Protein AF-A0A0S8G0A4-F1 (afdb_monomer_lite)

Foldseek 3Di:
DKAFADPVNQVVVPVLVDDAPFDLQKFKEKEFEVVAAAFKFKAKPVNPFDQKWWAAPVRRIGGDHRGRNHPPTGMIMTGPHHADAKMAMDIAHPPPKGKDFDPDDVRIWHTGRRIYIYTYIYMD

Sequence (124 aa):
MLYVVTDEDIQSVDAELDDRTISTNDAIVEVYFDPAVTGASATINPATHDPPFTLDADGFLQVQGTVIEVEGAGDLFFTSVPAGGTITANVAGPSGTTCQVIESDPGTYPVLAKSITVVYAACQ

Secondary structure (DSSP, 8-state):
-PEEPPHHHHHHHHHHSSS----TTEEEEEEEEES--TT-EEEEES--SPPPEEE-TTS-EEE--SB--STT--EEEEEEEESSEEEEEEEEPSTT--EEE-SSGGGEEEE-TTEEEEEEEEE-

pLDDT: mean 84.44, std 10.03, range [51.59, 95.12]

Radius of gyration: 13.59 Å; chains: 1; bounding box: 33×23×37 Å

Structure (mmCIF, N/CA/C/O backbone):
data_AF-A0A0S8G0A4-F1
#
_entry.id   AF-A0A0S8G0A4-F1
#
loop_
_atom_site.group_PDB
_atom_site.id
_atom_site.type_symbol
_atom_site.label_atom_id
_atom_site.label_alt_id
_atom_site.label_comp_id
_atom_site.label_asym_id
_atom_site.label_entity_id
_atom_site.label_seq_id
_atom_site.pdbx_PDB_ins_code
_atom_site.Cartn_x
_atom_site.Cartn_y
_atom_site.Cartn_z
_atom_site.occupancy
_atom_site.B_iso_or_equiv
_atom_site.auth_seq_id
_atom_site.auth_comp_id
_atom_site.auth_asym_id
_atom_site.auth_atom_id
_atom_site.pdbx_PDB_model_num
ATOM 1 N N . MET A 1 1 ? -6.478 -12.627 -3.043 1.00 51.59 1 MET A N 1
ATOM 2 C CA . MET A 1 1 ? -6.484 -13.460 -1.815 1.00 51.59 1 MET A CA 1
ATOM 3 C C . MET A 1 1 ? -6.318 -12.497 -0.645 1.00 51.59 1 MET A C 1
ATOM 5 O O . MET A 1 1 ? -5.494 -11.610 -0.775 1.00 51.59 1 MET A O 1
ATOM 9 N N . LEU A 1 2 ? -7.133 -12.570 0.411 1.00 59.16 2 LEU A N 1
ATOM 10 C CA . LEU A 1 2 ? -6.965 -11.703 1.591 1.00 59.16 2 LEU A CA 1
ATOM 11 C C . LEU A 1 2 ? -5.920 -12.337 2.515 1.00 59.16 2 LEU A C 1
ATOM 13 O O . LEU A 1 2 ? -6.101 -13.488 2.915 1.00 59.16 2 LEU A O 1
ATOM 17 N N . TYR A 1 3 ? -4.853 -11.606 2.833 1.00 73.88 3 TYR A N 1
ATOM 18 C CA . TYR A 1 3 ? -3.875 -12.019 3.842 1.00 73.88 3 TYR A CA 1
ATOM 19 C C . TYR A 1 3 ? -4.307 -11.498 5.213 1.00 73.88 3 TYR A C 1
ATOM 21 O O . TYR A 1 3 ? -4.798 -10.375 5.323 1.00 73.88 3 TYR A O 1
ATOM 29 N N . VAL A 1 4 ? -4.158 -12.325 6.248 1.00 78.06 4 VAL A N 1
ATOM 30 C CA . VAL A 1 4 ? -4.505 -11.971 7.631 1.00 78.06 4 VAL A CA 1
ATOM 31 C C . VAL A 1 4 ? -3.273 -11.381 8.304 1.00 78.06 4 VAL A C 1
ATOM 33 O O . VAL A 1 4 ? -2.216 -12.001 8.269 1.00 78.06 4 VAL A O 1
ATOM 36 N N . VAL A 1 5 ? -3.433 -10.217 8.927 1.00 76.62 5 VAL A N 1
ATOM 37 C CA . VAL A 1 5 ? -2.396 -9.554 9.725 1.00 76.62 5 VAL A CA 1
ATOM 38 C C . VAL A 1 5 ? -2.654 -9.881 11.193 1.00 76.62 5 VAL A C 1
ATOM 40 O O . VAL A 1 5 ? -3.766 -9.684 11.686 1.00 76.62 5 VAL A O 1
ATOM 43 N N . THR A 1 6 ? -1.666 -10.413 11.905 1.00 80.12 6 THR A N 1
ATOM 44 C CA . THR A 1 6 ? -1.804 -10.676 13.342 1.00 80.12 6 THR A CA 1
ATOM 45 C C . THR A 1 6 ? -1.527 -9.419 14.170 1.00 80.12 6 THR A C 1
ATOM 47 O O . THR A 1 6 ? -0.957 -8.443 13.688 1.00 80.12 6 THR A O 1
ATOM 50 N N . ASP A 1 7 ? -1.924 -9.435 15.445 1.00 76.62 7 ASP A N 1
ATOM 51 C CA . ASP A 1 7 ? -1.571 -8.349 16.372 1.00 76.62 7 ASP A CA 1
ATOM 52 C C . ASP A 1 7 ? -0.051 -8.236 16.578 1.00 76.62 7 ASP A C 1
ATOM 54 O O . ASP A 1 7 ? 0.449 -7.144 16.824 1.00 76.62 7 ASP A O 1
ATOM 58 N N . GLU A 1 8 ? 0.679 -9.348 16.459 1.00 76.62 8 GLU A N 1
ATOM 59 C CA . GLU A 1 8 ? 2.141 -9.385 16.561 1.00 76.62 8 GLU A CA 1
ATOM 60 C C . GLU A 1 8 ? 2.802 -8.758 15.327 1.00 76.62 8 GLU A C 1
ATOM 62 O O . GLU A 1 8 ? 3.722 -7.957 15.478 1.00 76.62 8 GLU A O 1
ATOM 67 N N . ASP A 1 9 ? 2.275 -9.023 14.126 1.00 73.31 9 ASP A N 1
ATOM 68 C CA . ASP A 1 9 ? 2.750 -8.383 12.891 1.00 73.31 9 ASP A CA 1
ATOM 69 C C . ASP A 1 9 ? 2.557 -6.861 12.957 1.00 73.31 9 ASP A C 1
ATOM 71 O O . ASP A 1 9 ? 3.473 -6.103 12.643 1.00 73.31 9 ASP A O 1
ATOM 75 N N . ILE A 1 10 ? 1.389 -6.404 13.433 1.00 69.38 10 ILE A N 1
ATOM 76 C CA . ILE A 1 10 ? 1.114 -4.974 13.639 1.00 69.38 10 ILE A CA 1
ATOM 77 C C . ILE A 1 10 ? 2.108 -4.367 14.635 1.00 69.38 10 ILE A C 1
ATOM 79 O O . ILE A 1 10 ? 2.640 -3.297 14.368 1.00 69.38 10 ILE A O 1
ATOM 83 N N . GLN A 1 11 ? 2.387 -5.040 15.755 1.00 71.50 11 GLN A N 1
ATOM 84 C CA . GLN A 1 11 ? 3.329 -4.549 16.769 1.00 71.50 11 GLN A CA 1
ATOM 85 C C . GLN A 1 11 ? 4.776 -4.505 16.270 1.00 71.50 11 GLN A C 1
ATOM 87 O O . GLN A 1 11 ? 5.509 -3.581 16.613 1.00 71.50 11 GLN A O 1
ATOM 92 N N . SER A 1 12 ? 5.192 -5.487 15.466 1.00 70.44 12 SER A N 1
ATOM 93 C CA . SER A 1 12 ? 6.529 -5.501 14.866 1.00 70.44 12 SER A CA 1
ATOM 94 C C . SER A 1 12 ? 6.706 -4.331 13.901 1.00 70.44 12 SER A C 1
ATOM 96 O O . SER A 1 12 ? 7.727 -3.654 13.937 1.00 70.44 12 SER A O 1
ATOM 98 N N . VAL A 1 13 ? 5.688 -4.066 13.079 1.00 67.62 13 VAL A N 1
ATOM 99 C CA . VAL A 1 13 ? 5.675 -2.948 12.131 1.00 67.62 13 VAL A CA 1
ATOM 100 C C . VAL A 1 13 ? 5.610 -1.601 12.861 1.00 67.62 13 VAL A C 1
ATOM 102 O O . VAL A 1 13 ? 6.337 -0.683 12.501 1.00 67.62 13 VAL A O 1
ATOM 105 N N . ASP A 1 14 ? 4.800 -1.486 13.915 1.00 70.31 14 ASP A N 1
ATOM 106 C CA . ASP A 1 14 ? 4.699 -0.289 14.762 1.00 70.31 14 ASP A CA 1
ATOM 107 C C . ASP A 1 14 ? 6.044 0.071 15.419 1.00 70.31 14 ASP A C 1
ATOM 109 O O . ASP A 1 14 ? 6.462 1.227 15.400 1.00 70.31 14 ASP A O 1
ATOM 113 N N . ALA A 1 15 ? 6.771 -0.934 15.920 1.00 68.25 15 A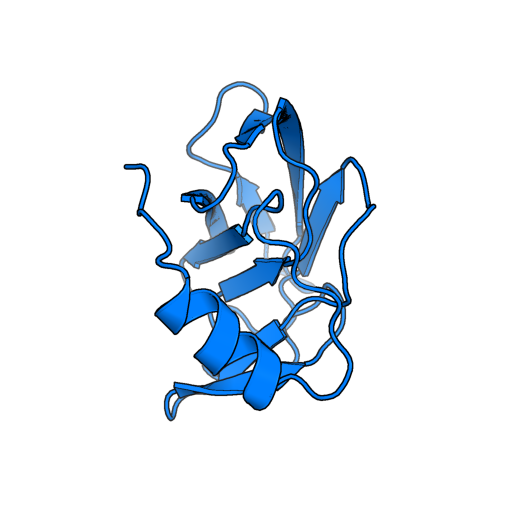LA A N 1
ATOM 114 C CA . ALA A 1 15 ? 8.082 -0.751 16.541 1.00 68.25 15 ALA A CA 1
ATOM 115 C C . ALA A 1 15 ? 9.175 -0.299 15.556 1.00 68.25 15 ALA A C 1
ATOM 117 O O . ALA A 1 15 ? 10.112 0.388 15.960 1.00 68.25 15 ALA A O 1
ATOM 118 N N . GLU A 1 16 ? 9.074 -0.680 14.281 1.00 68.62 16 GLU A N 1
ATOM 119 C CA . GLU A 1 16 ? 10.001 -0.244 13.229 1.00 68.62 16 GLU A CA 1
ATOM 120 C C . GLU A 1 16 ? 9.636 1.128 12.641 1.00 68.62 16 GLU A C 1
ATOM 122 O O . GLU A 1 16 ? 10.484 1.781 12.031 1.00 68.62 16 GLU A O 1
ATOM 127 N N . LEU A 1 17 ? 8.392 1.581 12.826 1.00 68.94 17 LEU A N 1
ATOM 128 C CA . LEU A 1 17 ? 7.833 2.756 12.157 1.00 68.94 17 LEU A CA 1
ATOM 129 C C . LEU A 1 17 ? 7.749 4.036 13.000 1.00 68.94 17 LEU A C 1
ATOM 131 O O . LEU A 1 17 ? 7.182 4.999 12.487 1.00 68.94 17 LEU A O 1
ATOM 135 N N . ASP A 1 18 ? 8.324 4.051 14.210 1.00 59.12 18 ASP A N 1
ATOM 136 C CA . ASP A 1 18 ? 8.516 5.200 15.126 1.00 59.12 18 ASP A CA 1
ATOM 137 C C . ASP A 1 18 ? 7.378 6.258 15.057 1.00 59.12 18 ASP A C 1
ATOM 139 O O . ASP A 1 18 ? 7.378 7.149 14.206 1.00 59.12 18 ASP A O 1
ATOM 143 N N . ASP A 1 19 ? 6.414 6.179 15.989 1.00 58.38 19 ASP A N 1
ATOM 144 C CA . ASP A 1 19 ? 5.228 7.060 16.145 1.00 58.38 19 ASP A CA 1
ATOM 145 C C . ASP A 1 19 ? 4.036 6.842 15.179 1.00 58.38 19 ASP A C 1
ATOM 147 O O . ASP A 1 19 ? 3.173 7.721 15.039 1.00 58.38 19 ASP A O 1
ATOM 151 N N . ARG A 1 20 ? 3.887 5.669 14.552 1.00 65.06 20 ARG A N 1
ATOM 152 C CA . ARG A 1 20 ? 2.618 5.349 13.867 1.00 65.06 20 ARG A CA 1
ATOM 153 C C . ARG A 1 20 ? 1.520 4.987 14.858 1.00 65.06 20 ARG A C 1
ATOM 155 O O . ARG A 1 20 ? 1.757 4.473 15.939 1.00 65.06 20 ARG A O 1
ATOM 162 N N . THR A 1 21 ? 0.278 5.311 14.506 1.00 60.38 21 THR A N 1
ATOM 163 C CA . THR A 1 21 ? -0.887 4.970 15.336 1.00 60.38 21 THR A CA 1
ATOM 164 C C . THR A 1 21 ? -1.624 3.808 14.685 1.00 60.38 21 THR A C 1
ATOM 166 O O . THR A 1 21 ? -2.759 3.973 14.244 1.00 60.38 21 THR A O 1
ATOM 169 N N . ILE A 1 22 ? -0.982 2.639 14.579 1.00 67.19 22 ILE A N 1
ATOM 170 C CA . ILE A 1 22 ? -1.632 1.480 13.955 1.00 67.19 22 ILE A CA 1
ATOM 171 C C . ILE A 1 22 ? -2.613 0.867 14.960 1.00 67.19 22 ILE A C 1
ATOM 173 O O . ILE A 1 22 ? -2.242 0.169 15.904 1.00 67.19 22 ILE A O 1
ATOM 177 N N . SER A 1 23 ? -3.903 1.150 14.780 1.00 73.44 23 SER A N 1
ATOM 178 C CA . SER A 1 23 ? -4.962 0.590 15.614 1.00 73.44 23 SER A CA 1
ATOM 179 C C . SER A 1 23 ? -5.248 -0.860 15.231 1.00 73.44 23 SER A C 1
ATOM 181 O O . SER A 1 23 ? -5.221 -1.245 14.066 1.00 73.44 23 SER A O 1
ATOM 183 N N . THR A 1 24 ? -5.676 -1.665 16.204 1.00 73.19 24 THR A N 1
ATOM 184 C CA . THR A 1 24 ? -6.196 -3.026 15.949 1.00 73.19 24 THR A CA 1
ATOM 185 C C . THR A 1 24 ? -7.477 -3.048 15.103 1.00 73.19 24 THR A C 1
ATOM 187 O O . THR A 1 24 ? -7.914 -4.119 14.680 1.00 73.19 24 THR A O 1
ATOM 190 N N . ASN A 1 25 ? -8.088 -1.884 14.867 1.00 80.88 25 ASN A N 1
ATOM 191 C CA . ASN A 1 25 ? -9.243 -1.715 13.987 1.00 80.88 25 ASN A CA 1
ATOM 192 C C . ASN A 1 25 ? -8.865 -1.271 12.569 1.00 80.88 25 ASN A C 1
ATOM 194 O O . ASN A 1 25 ? -9.755 -1.155 11.726 1.00 80.88 25 ASN A O 1
ATOM 198 N N . ASP A 1 26 ? -7.584 -1.026 12.305 1.00 84.31 26 ASP A N 1
ATOM 199 C CA . ASP A 1 26 ? -7.125 -0.562 11.006 1.00 84.31 26 ASP A CA 1
ATOM 200 C C . ASP A 1 26 ? -6.765 -1.738 10.097 1.00 84.31 26 ASP A C 1
ATOM 202 O O . ASP A 1 26 ? -6.670 -2.905 10.502 1.00 84.31 26 ASP A O 1
ATOM 206 N N . ALA A 1 27 ? -6.600 -1.419 8.824 1.00 87.69 27 ALA A N 1
ATOM 207 C CA . ALA A 1 27 ? -6.156 -2.334 7.795 1.00 87.69 27 ALA A CA 1
ATOM 208 C C . ALA A 1 27 ? -4.851 -1.855 7.160 1.00 87.69 27 ALA A C 1
ATOM 210 O O . ALA A 1 27 ? -4.416 -0.713 7.349 1.00 87.69 27 ALA A O 1
ATOM 211 N N . ILE A 1 28 ? -4.266 -2.744 6.361 1.00 89.25 28 ILE A N 1
ATOM 212 C CA . ILE A 1 28 ? -3.124 -2.444 5.506 1.00 89.25 28 ILE A CA 1
ATOM 213 C C . ILE A 1 28 ? -3.596 -2.542 4.057 1.00 89.25 28 ILE A C 1
ATOM 215 O O . ILE A 1 28 ? -4.297 -3.486 3.681 1.00 89.25 28 ILE A O 1
ATOM 219 N N . VAL A 1 29 ? -3.226 -1.564 3.238 1.00 91.81 29 VAL A N 1
ATOM 220 C CA . VAL A 1 29 ? -3.367 -1.651 1.784 1.00 91.81 29 VAL A CA 1
ATOM 221 C C . VAL A 1 29 ? -1.976 -1.747 1.184 1.00 91.81 29 VAL A C 1
ATOM 223 O O . VAL A 1 29 ? -1.135 -0.889 1.426 1.00 91.81 29 VAL A O 1
ATOM 226 N N . GLU A 1 30 ? -1.748 -2.781 0.394 1.00 93.25 30 GLU A N 1
ATOM 227 C CA . GLU A 1 30 ? -0.538 -2.974 -0.395 1.00 93.25 30 GLU A CA 1
ATOM 228 C C . GLU A 1 30 ? -0.862 -2.644 -1.850 1.00 93.25 30 GLU A C 1
ATOM 230 O O . GLU A 1 30 ? -1.809 -3.191 -2.416 1.00 93.25 30 GLU A O 1
ATOM 235 N N . VAL A 1 31 ? -0.095 -1.747 -2.460 1.00 93.81 31 VAL A N 1
ATOM 236 C CA . VAL A 1 31 ? -0.118 -1.529 -3.907 1.00 93.81 31 VAL A CA 1
ATOM 237 C C . VAL A 1 31 ? 1.131 -2.159 -4.493 1.00 93.81 31 VAL A C 1
ATOM 239 O O . VAL A 1 31 ? 2.224 -1.623 -4.325 1.00 93.81 31 VAL A O 1
ATOM 242 N N . TYR A 1 32 ? 0.935 -3.289 -5.162 1.00 92.69 32 TYR A N 1
ATOM 243 C CA . TYR A 1 32 ? 1.973 -4.109 -5.769 1.00 92.69 32 TYR A CA 1
ATOM 244 C C . TYR A 1 32 ? 2.198 -3.683 -7.221 1.00 92.69 32 TYR A C 1
ATOM 246 O O . TYR A 1 32 ? 1.251 -3.724 -8.015 1.00 92.69 32 TYR A O 1
ATOM 254 N N . PHE A 1 33 ? 3.418 -3.279 -7.583 1.00 92.06 33 PHE A N 1
ATOM 255 C CA . PHE A 1 33 ? 3.764 -2.893 -8.955 1.00 92.06 33 PHE A CA 1
ATOM 256 C C . PHE A 1 33 ? 4.550 -4.001 -9.668 1.00 92.06 33 PHE A C 1
ATOM 258 O O . PHE A 1 33 ? 5.606 -4.423 -9.202 1.00 92.06 33 PHE A O 1
ATOM 265 N N . ASP A 1 34 ? 4.069 -4.429 -10.840 1.00 90.38 34 ASP A N 1
ATOM 266 C CA . ASP A 1 34 ? 4.737 -5.422 -11.690 1.00 90.38 34 ASP A CA 1
ATOM 267 C C . ASP A 1 34 ? 4.993 -4.884 -13.115 1.00 90.38 34 ASP A C 1
ATOM 269 O O . ASP A 1 34 ? 4.034 -4.601 -13.846 1.00 90.38 34 ASP A O 1
ATOM 273 N N . PRO A 1 35 ? 6.261 -4.735 -13.542 1.00 90.12 35 PRO A N 1
ATOM 274 C CA . PRO A 1 35 ? 7.461 -4.883 -12.720 1.00 90.12 35 PRO A CA 1
ATOM 275 C C . PRO A 1 35 ? 7.564 -3.766 -11.672 1.00 90.12 35 PRO A C 1
ATOM 277 O O . PRO A 1 35 ? 6.936 -2.714 -11.796 1.00 90.12 35 PRO A O 1
ATOM 280 N N . ALA A 1 36 ? 8.427 -3.973 -10.680 1.00 87.38 36 ALA A N 1
ATOM 281 C CA . ALA A 1 36 ? 8.864 -2.919 -9.776 1.00 87.38 36 ALA A CA 1
ATOM 282 C C . ALA A 1 36 ? 9.526 -1.781 -10.577 1.00 87.38 36 ALA A C 1
ATOM 284 O O . ALA A 1 36 ? 10.486 -2.014 -11.319 1.00 87.38 36 ALA A O 1
ATOM 285 N N . VAL A 1 37 ? 9.024 -0.550 -10.438 1.00 87.62 37 VAL A N 1
ATOM 286 C CA . VAL A 1 37 ? 9.565 0.628 -11.134 1.00 87.62 37 VAL A CA 1
ATOM 287 C C . VAL A 1 37 ? 9.758 1.782 -10.151 1.00 87.62 37 VAL A C 1
ATOM 289 O O . VAL A 1 37 ? 8.791 2.374 -9.671 1.00 87.62 37 VAL A O 1
ATOM 292 N N . THR A 1 38 ? 11.012 2.168 -9.904 1.00 91.00 38 THR A N 1
ATOM 293 C CA . THR A 1 38 ? 11.332 3.386 -9.145 1.00 91.00 38 THR A CA 1
ATOM 294 C C . THR A 1 38 ? 10.729 4.614 -9.835 1.00 91.00 38 THR A C 1
ATOM 296 O O . THR A 1 38 ? 10.844 4.799 -11.047 1.00 91.00 38 THR A O 1
ATOM 299 N N . GLY A 1 39 ? 10.069 5.464 -9.058 1.00 92.38 39 GLY A N 1
ATOM 300 C CA . GLY A 1 39 ? 9.304 6.617 -9.522 1.00 92.38 39 GLY A CA 1
ATOM 301 C C . GLY A 1 39 ? 7.839 6.312 -9.840 1.00 92.38 39 GLY A C 1
ATOM 302 O O . GLY A 1 39 ? 7.087 7.247 -10.118 1.00 92.38 39 GLY A O 1
ATOM 303 N N . ALA A 1 40 ? 7.405 5.046 -9.785 1.00 94.56 40 ALA A N 1
ATOM 304 C CA . ALA A 1 40 ? 5.982 4.726 -9.793 1.00 94.56 40 ALA A CA 1
ATOM 305 C C . ALA A 1 40 ? 5.320 5.247 -8.512 1.00 94.56 40 ALA A C 1
ATOM 307 O O . ALA A 1 40 ? 5.968 5.421 -7.480 1.00 94.56 40 ALA A O 1
ATOM 308 N N . SER A 1 41 ? 4.027 5.541 -8.582 1.00 95.12 41 SER A N 1
ATOM 309 C CA . SER A 1 41 ? 3.298 6.150 -7.475 1.00 95.12 41 SER A CA 1
ATOM 310 C C . SER A 1 41 ? 1.902 5.581 -7.318 1.00 95.12 41 SER A C 1
ATOM 312 O O . SER A 1 41 ? 1.280 5.169 -8.300 1.00 95.12 41 SER A O 1
ATOM 314 N N . ALA A 1 42 ? 1.406 5.583 -6.082 1.00 94.69 42 ALA A N 1
ATOM 315 C CA . ALA A 1 42 ? 0.046 5.193 -5.750 1.00 94.69 42 ALA A CA 1
ATOM 316 C C . ALA A 1 42 ? -0.592 6.159 -4.756 1.00 94.69 42 ALA A C 1
ATOM 318 O O . ALA A 1 42 ? 0.054 6.673 -3.850 1.00 94.69 42 ALA A O 1
ATOM 319 N N . THR A 1 43 ? -1.898 6.357 -4.879 1.00 94.81 43 THR A N 1
ATOM 320 C CA . THR A 1 43 ? -2.721 7.027 -3.867 1.00 94.81 43 THR A CA 1
ATOM 321 C C . THR A 1 43 ? -3.961 6.196 -3.600 1.00 94.81 43 THR A C 1
ATOM 323 O O . THR A 1 43 ? -4.488 5.565 -4.520 1.00 94.81 43 THR A O 1
ATOM 326 N N . ILE A 1 44 ? -4.453 6.228 -2.363 1.00 93.31 44 ILE A N 1
ATOM 327 C CA . ILE A 1 44 ? -5.722 5.605 -1.988 1.00 93.31 44 ILE A CA 1
ATOM 328 C C . ILE A 1 44 ? -6.715 6.662 -1.499 1.00 93.31 44 ILE A C 1
ATOM 330 O O . ILE A 1 44 ? -6.333 7.704 -0.968 1.00 93.31 44 ILE A O 1
ATOM 334 N N . ASN A 1 45 ? -8.005 6.403 -1.697 1.00 90.19 45 ASN A N 1
ATOM 335 C CA . ASN A 1 45 ? -9.092 7.220 -1.161 1.00 90.19 45 ASN A CA 1
ATOM 336 C C . ASN A 1 45 ? -10.056 6.325 -0.364 1.00 90.19 45 ASN A C 1
ATOM 338 O O . ASN A 1 45 ? -10.490 5.319 -0.930 1.00 90.19 45 ASN A O 1
ATOM 342 N N . PRO A 1 46 ? -10.424 6.673 0.887 1.00 85.19 46 PRO A N 1
ATOM 343 C CA . PRO A 1 46 ? -10.049 7.889 1.625 1.00 85.19 46 PRO A CA 1
ATOM 344 C C . PRO A 1 46 ? -8.548 7.996 1.929 1.00 85.19 46 PRO A C 1
ATOM 346 O O . PRO A 1 46 ? -7.904 7.007 2.254 1.00 85.19 46 PRO A O 1
ATOM 349 N N . ALA A 1 47 ? -8.006 9.216 1.855 1.00 85.06 47 ALA A N 1
ATOM 350 C CA . ALA A 1 47 ? -6.596 9.526 2.142 1.00 85.06 47 ALA A CA 1
ATOM 351 C C . ALA A 1 47 ? -6.303 9.625 3.656 1.00 85.06 47 ALA A C 1
ATOM 353 O O . ALA A 1 47 ? -5.444 10.387 4.095 1.00 85.06 47 ALA A O 1
ATOM 354 N N . THR A 1 48 ? -7.089 8.921 4.474 1.00 88.00 48 THR A N 1
ATOM 355 C CA . THR A 1 48 ? -6.889 8.832 5.922 1.00 88.00 48 THR A CA 1
ATOM 356 C C . THR A 1 48 ? -6.055 7.592 6.185 1.00 88.00 48 THR A C 1
ATOM 358 O O . THR A 1 48 ? -6.591 6.492 6.250 1.00 88.00 48 THR A O 1
ATOM 361 N N . HIS A 1 49 ? -4.747 7.784 6.238 1.00 88.31 49 HIS A N 1
ATOM 362 C CA . HIS A 1 49 ? -3.739 6.766 6.494 1.00 88.31 49 HIS A CA 1
ATOM 363 C C . HIS A 1 49 ? -2.444 7.475 6.907 1.00 88.31 49 HIS A C 1
ATOM 365 O O . HIS A 1 49 ? -2.277 8.672 6.648 1.00 88.31 49 HIS A O 1
ATOM 371 N N . ASP A 1 50 ? -1.517 6.741 7.510 1.00 87.00 50 ASP A N 1
ATOM 372 C CA . ASP A 1 50 ? -0.173 7.259 7.778 1.00 87.00 50 ASP A CA 1
ATOM 373 C C . ASP A 1 50 ? 0.628 7.399 6.468 1.00 87.00 50 ASP A C 1
ATOM 375 O O . ASP A 1 50 ? 0.213 6.862 5.430 1.00 87.00 50 ASP A O 1
ATOM 379 N N . PRO A 1 51 ? 1.772 8.116 6.455 1.00 87.88 51 PRO A N 1
ATOM 380 C CA . PRO A 1 51 ? 2.659 8.127 5.295 1.00 87.88 51 PRO A CA 1
ATOM 381 C C . PRO A 1 51 ? 2.949 6.700 4.804 1.00 87.88 51 PRO A C 1
ATOM 383 O O . PRO A 1 51 ? 3.156 5.811 5.630 1.00 87.88 51 PRO A O 1
ATOM 386 N N . PRO A 1 52 ? 2.959 6.419 3.496 1.00 91.19 52 PRO A N 1
ATOM 387 C CA . PRO A 1 52 ? 3.276 5.077 3.027 1.00 91.19 52 PRO A CA 1
ATOM 388 C C . PRO A 1 52 ? 4.702 4.647 3.394 1.00 91.19 52 PRO A C 1
ATOM 390 O O . PRO A 1 52 ? 5.547 5.448 3.803 1.00 91.19 52 PRO A O 1
ATOM 393 N N . PHE A 1 53 ? 4.987 3.363 3.253 1.00 90.25 53 PHE A N 1
ATOM 394 C CA . PHE A 1 53 ? 6.358 2.863 3.258 1.00 90.25 53 PHE A CA 1
ATOM 395 C C . PHE A 1 53 ? 6.563 1.865 2.121 1.00 90.25 53 PHE A C 1
ATOM 397 O O . PHE A 1 53 ? 5.606 1.413 1.490 1.00 90.25 53 PHE A O 1
ATOM 404 N N . THR A 1 54 ? 7.820 1.535 1.863 1.00 91.75 54 THR A N 1
ATOM 405 C CA . THR A 1 54 ? 8.229 0.450 0.973 1.00 91.75 54 THR A CA 1
ATOM 406 C C . THR A 1 54 ? 9.306 -0.407 1.636 1.00 91.75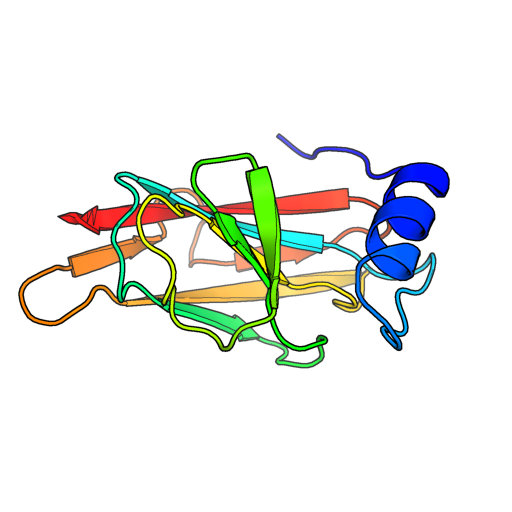 54 THR A C 1
ATOM 408 O O . THR A 1 54 ? 9.746 -0.096 2.744 1.00 91.75 54 THR A O 1
ATOM 411 N N . LEU A 1 55 ? 9.714 -1.481 0.967 1.00 87.75 55 LEU A N 1
ATOM 412 C CA . LEU A 1 55 ? 10.853 -2.306 1.351 1.00 87.75 55 LEU A CA 1
ATOM 413 C C . LEU A 1 55 ? 11.959 -2.117 0.313 1.00 87.75 55 LEU A C 1
ATOM 415 O O . LEU A 1 55 ? 11.690 -2.163 -0.889 1.00 87.75 55 LEU A O 1
ATOM 419 N N . ASP A 1 56 ? 13.189 -1.889 0.765 1.00 85.25 56 ASP A N 1
ATOM 420 C CA . ASP A 1 56 ? 14.348 -1.879 -0.125 1.00 85.25 56 ASP A CA 1
ATOM 421 C C . ASP A 1 56 ? 14.721 -3.295 -0.604 1.00 85.25 56 ASP A C 1
ATOM 423 O O . ASP A 1 56 ? 14.093 -4.293 -0.242 1.00 85.25 56 ASP A O 1
ATOM 427 N N . ALA A 1 57 ? 15.749 -3.393 -1.451 1.00 85.31 57 ALA A N 1
ATOM 428 C CA . ALA A 1 57 ? 16.187 -4.661 -2.035 1.00 85.31 57 ALA A CA 1
ATOM 429 C C . ALA A 1 57 ? 16.653 -5.709 -1.000 1.00 85.31 57 ALA A C 1
ATOM 431 O O . ALA A 1 57 ? 16.667 -6.901 -1.312 1.00 85.31 57 ALA A O 1
ATOM 432 N N . ASP A 1 58 ? 17.022 -5.277 0.208 1.00 86.31 58 ASP A N 1
ATOM 433 C CA . ASP A 1 58 ? 17.433 -6.147 1.312 1.00 86.31 58 ASP A CA 1
ATOM 434 C C . ASP A 1 58 ? 16.260 -6.474 2.261 1.00 86.31 58 ASP A C 1
ATOM 436 O O . ASP A 1 58 ? 16.414 -7.261 3.198 1.00 86.31 58 ASP A O 1
ATOM 440 N N . GLY A 1 59 ? 15.073 -5.918 1.995 1.00 83.38 59 GLY A N 1
ATOM 441 C CA . GLY A 1 59 ? 13.858 -6.118 2.779 1.00 83.38 59 GLY A CA 1
ATOM 442 C C . GLY A 1 59 ? 13.735 -5.186 3.982 1.00 83.38 59 GLY A C 1
ATOM 443 O O . GLY A 1 59 ? 12.885 -5.436 4.836 1.00 83.38 59 GLY A O 1
ATOM 444 N N . PHE A 1 60 ? 14.551 -4.131 4.079 1.00 84.06 60 PHE A N 1
ATOM 445 C CA . PHE A 1 60 ? 14.406 -3.144 5.146 1.00 84.06 60 PHE A CA 1
ATOM 446 C C . PHE A 1 60 ? 13.341 -2.113 4.805 1.00 84.06 60 PHE A C 1
ATOM 448 O O . PHE A 1 60 ? 13.200 -1.667 3.664 1.00 84.06 60 PHE A O 1
ATOM 455 N N . LEU A 1 61 ? 12.611 -1.705 5.836 1.00 86.81 61 LEU A N 1
ATOM 456 C CA . LEU A 1 61 ? 11.554 -0.725 5.717 1.00 86.81 61 LEU A CA 1
ATOM 457 C C . LEU A 1 61 ? 12.104 0.673 5.417 1.00 86.81 61 LEU A C 1
ATOM 459 O O . LEU A 1 61 ? 13.038 1.147 6.062 1.00 86.81 61 LEU A O 1
ATOM 463 N N . GLN A 1 62 ? 11.443 1.369 4.490 1.00 87.38 62 GLN A N 1
ATOM 464 C CA . GLN A 1 62 ? 11.712 2.762 4.142 1.00 87.38 62 GLN A CA 1
ATOM 465 C C . GLN A 1 62 ? 10.403 3.565 4.118 1.00 87.38 62 GLN A C 1
ATOM 467 O O . GLN A 1 62 ? 9.559 3.382 3.236 1.00 87.38 62 GLN A O 1
ATOM 472 N N . VAL A 1 63 ? 10.213 4.466 5.089 1.00 88.31 63 VAL A N 1
ATOM 473 C CA . VAL A 1 63 ? 9.067 5.394 5.112 1.00 88.31 63 VAL A CA 1
ATOM 474 C C . VAL A 1 63 ? 9.243 6.457 4.039 1.00 88.31 63 VAL A C 1
ATOM 476 O O . VAL A 1 63 ? 10.298 7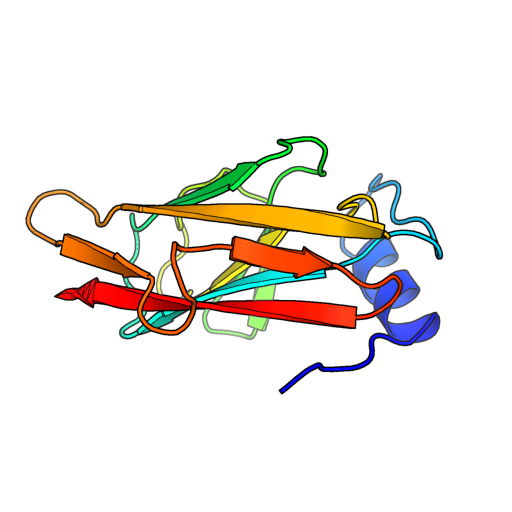.079 3.945 1.00 88.31 63 VAL A O 1
ATOM 479 N N . GLN A 1 64 ? 8.197 6.700 3.255 1.00 88.50 64 GLN A N 1
ATOM 480 C CA . GLN A 1 64 ? 8.263 7.613 2.121 1.00 88.50 64 GLN A CA 1
ATOM 481 C C . GLN A 1 64 ? 6.893 8.214 1.788 1.00 88.50 64 GLN A C 1
ATOM 483 O O . GLN A 1 64 ? 5.894 8.015 2.480 1.00 88.50 64 GLN A O 1
ATOM 488 N N . GLY A 1 65 ? 6.857 9.014 0.726 1.00 91.25 65 GLY A N 1
ATOM 489 C CA . GLY A 1 65 ? 5.610 9.512 0.169 1.00 91.25 65 GLY A CA 1
ATOM 490 C C . GLY A 1 65 ? 4.861 8.450 -0.635 1.00 91.25 65 GLY A C 1
ATOM 491 O O . GLY A 1 65 ? 5.026 7.244 -0.492 1.00 91.25 65 GLY A O 1
ATOM 492 N N . THR A 1 66 ? 4.026 8.931 -1.543 1.00 94.19 66 THR A N 1
ATOM 493 C CA . THR A 1 66 ? 3.237 8.103 -2.459 1.00 94.19 66 THR A CA 1
ATOM 494 C C . THR A 1 66 ? 4.009 7.661 -3.698 1.00 94.19 66 THR A C 1
ATOM 496 O O . THR A 1 66 ? 3.424 7.035 -4.573 1.00 94.19 66 THR A O 1
ATOM 499 N N . VAL A 1 67 ? 5.291 8.011 -3.800 1.00 94.19 67 VAL A N 1
ATOM 500 C CA . VAL A 1 67 ? 6.189 7.687 -4.912 1.00 94.19 67 VAL A CA 1
ATOM 501 C C . VAL A 1 67 ? 7.246 6.716 -4.398 1.00 94.19 67 VAL A C 1
ATOM 503 O O . VAL A 1 67 ? 7.789 6.928 -3.317 1.00 94.19 67 VAL A O 1
ATOM 506 N N . ILE A 1 68 ? 7.547 5.673 -5.170 1.00 92.94 68 ILE A N 1
ATOM 507 C CA . ILE A 1 68 ? 8.635 4.736 -4.887 1.00 92.94 68 ILE A CA 1
ATOM 508 C C . ILE A 1 68 ? 9.966 5.425 -5.181 1.00 92.94 68 ILE A C 1
ATOM 510 O O . ILE A 1 68 ? 10.342 5.578 -6.339 1.00 92.94 68 ILE A O 1
ATOM 514 N N . GLU A 1 69 ? 10.680 5.852 -4.144 1.00 90.19 69 GLU A N 1
ATOM 515 C CA . GLU A 1 69 ? 11.977 6.536 -4.286 1.00 90.19 69 GLU A CA 1
ATOM 516 C C . GLU A 1 69 ? 13.173 5.585 -4.123 1.00 90.19 69 GLU A C 1
ATOM 518 O O . GLU A 1 69 ? 14.311 5.955 -4.407 1.00 90.19 69 GLU A O 1
ATOM 523 N N . VAL A 1 70 ? 12.909 4.348 -3.704 1.00 86.12 70 VAL A N 1
ATOM 524 C CA . VAL A 1 70 ? 13.918 3.335 -3.393 1.00 86.12 70 VAL A CA 1
ATOM 525 C C . VAL A 1 70 ? 14.165 2.432 -4.607 1.00 86.12 70 VAL A C 1
ATOM 527 O O . VAL A 1 70 ? 13.235 1.990 -5.285 1.00 86.12 70 VAL A O 1
ATOM 530 N N . GLU A 1 71 ? 15.434 2.170 -4.917 1.00 79.25 71 GLU A N 1
ATOM 531 C CA . GLU A 1 71 ? 15.827 1.258 -5.996 1.00 79.25 71 GLU A CA 1
ATOM 532 C C . GLU A 1 71 ? 15.578 -0.203 -5.587 1.00 79.25 71 GLU A C 1
ATOM 534 O O . GLU A 1 71 ? 15.908 -0.610 -4.476 1.00 79.25 71 GLU A O 1
ATOM 539 N N . GLY A 1 72 ? 14.984 -0.997 -6.483 1.00 73.75 72 GLY A N 1
ATOM 540 C CA . GLY A 1 72 ? 14.639 -2.401 -6.215 1.00 73.75 72 GLY A CA 1
ATOM 541 C C . GLY A 1 72 ? 13.350 -2.608 -5.412 1.00 73.75 72 GLY A C 1
ATOM 542 O O . GLY A 1 72 ? 12.897 -3.743 -5.296 1.00 73.75 72 GLY A O 1
ATOM 543 N N . ALA A 1 73 ? 12.733 -1.530 -4.924 1.00 81.62 73 ALA A N 1
ATOM 544 C CA . ALA A 1 73 ? 11.430 -1.553 -4.275 1.00 81.62 73 ALA A CA 1
ATOM 545 C C . ALA A 1 73 ? 10.290 -1.711 -5.295 1.00 81.62 73 ALA A C 1
ATOM 547 O O . ALA A 1 73 ? 10.289 -1.056 -6.342 1.00 81.62 73 ALA A O 1
ATOM 548 N N . GLY A 1 74 ? 9.315 -2.566 -4.977 1.00 82.44 74 GLY A N 1
ATOM 549 C CA . GLY A 1 74 ? 8.178 -2.873 -5.854 1.00 82.44 74 GLY A CA 1
ATOM 550 C C . GLY A 1 74 ? 6.818 -2.428 -5.336 1.00 82.44 74 GLY A C 1
ATOM 551 O O . GLY A 1 74 ? 5.897 -2.301 -6.135 1.00 82.44 74 GLY A O 1
ATOM 552 N N . ASP A 1 75 ? 6.694 -2.140 -4.039 1.00 90.56 75 ASP A N 1
ATOM 553 C CA . ASP A 1 75 ? 5.385 -2.055 -3.389 1.00 90.56 75 ASP A CA 1
ATOM 554 C C . ASP A 1 75 ? 5.237 -0.779 -2.560 1.00 90.56 75 ASP A C 1
ATOM 556 O O . ASP A 1 75 ? 6.204 -0.254 -2.006 1.00 90.56 75 ASP A O 1
ATOM 560 N N . LEU A 1 76 ? 4.009 -0.281 -2.439 1.00 93.88 76 LEU A N 1
ATOM 561 C CA . LEU A 1 76 ? 3.650 0.781 -1.500 1.00 93.88 76 LEU A CA 1
ATOM 562 C C . LEU A 1 76 ? 2.661 0.250 -0.470 1.00 93.88 76 LEU A C 1
ATOM 564 O O . LEU A 1 76 ? 1.550 -0.151 -0.815 1.00 93.88 76 LEU A O 1
ATOM 568 N N . PHE A 1 77 ? 3.043 0.321 0.800 1.00 91.81 77 PHE A N 1
ATOM 569 C CA . PHE A 1 77 ? 2.210 -0.083 1.923 1.00 91.81 77 PHE A CA 1
ATOM 570 C C . PHE A 1 77 ? 1.601 1.144 2.599 1.00 91.81 77 PHE A C 1
ATOM 572 O O . PHE A 1 77 ? 2.307 2.039 3.064 1.00 91.81 77 PHE A O 1
ATOM 579 N N . PHE A 1 78 ? 0.274 1.170 2.676 1.00 92.12 78 PHE A N 1
ATOM 580 C CA . PHE A 1 78 ? -0.517 2.166 3.387 1.00 92.12 78 PHE A CA 1
ATOM 581 C C . PHE A 1 78 ? -1.052 1.531 4.671 1.00 92.12 78 PHE A C 1
ATOM 583 O O . PHE A 1 78 ? -1.810 0.560 4.616 1.00 92.12 78 PHE A O 1
ATOM 590 N N . THR A 1 79 ? -0.667 2.075 5.824 1.00 88.75 79 THR A N 1
ATOM 591 C CA . THR A 1 79 ? -1.110 1.607 7.148 1.00 88.75 79 THR A CA 1
ATOM 592 C C . THR A 1 79 ? -2.121 2.559 7.764 1.00 88.75 79 THR A C 1
ATOM 594 O O . THR A 1 79 ? -2.300 3.685 7.295 1.00 88.75 79 THR A O 1
ATOM 597 N N . SER A 1 80 ? -2.767 2.115 8.843 1.00 87.56 80 SER A N 1
ATOM 598 C CA . SER A 1 80 ? -3.738 2.929 9.587 1.00 87.56 80 SER A CA 1
ATOM 599 C C . SER A 1 80 ? -4.941 3.325 8.716 1.00 87.56 80 SER A C 1
ATOM 601 O O . SER A 1 80 ? -5.542 4.385 8.885 1.00 87.56 80 SER A O 1
ATOM 603 N N . VAL A 1 81 ? -5.273 2.473 7.733 1.00 89.88 81 VAL A N 1
ATOM 604 C CA . VAL A 1 81 ? -6.415 2.662 6.833 1.00 89.88 81 VAL A CA 1
ATOM 605 C C . VAL A 1 81 ? -7.686 2.238 7.577 1.00 89.88 81 VAL A C 1
ATOM 607 O O . VAL A 1 81 ? -7.770 1.077 7.990 1.00 89.88 81 VAL A O 1
ATOM 610 N N . PRO A 1 82 ? -8.700 3.113 7.724 1.00 88.38 82 PRO A N 1
ATOM 611 C CA . PRO A 1 82 ? -9.934 2.763 8.415 1.00 88.38 82 PRO A CA 1
ATOM 612 C C . PRO A 1 82 ? -10.637 1.563 7.773 1.00 88.38 82 PRO A C 1
ATOM 614 O O . PRO A 1 82 ? -10.961 1.572 6.582 1.00 88.38 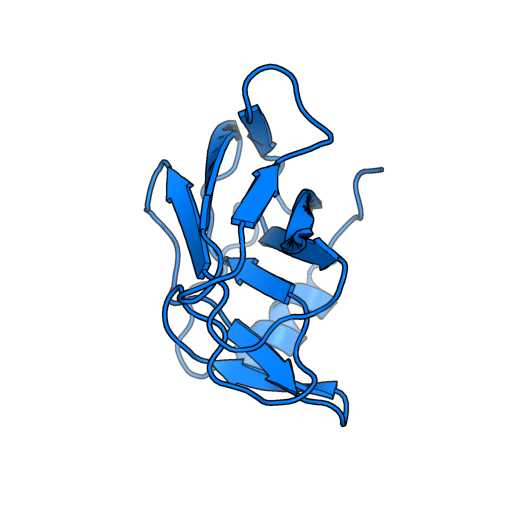82 PRO A O 1
ATOM 617 N N . ALA A 1 83 ? -10.918 0.537 8.574 1.00 87.75 83 ALA A N 1
ATOM 618 C CA . ALA A 1 83 ? -11.675 -0.626 8.126 1.00 87.75 83 ALA A CA 1
ATOM 619 C C . ALA A 1 83 ? -13.183 -0.344 7.990 1.00 87.75 83 ALA A C 1
ATOM 621 O O . ALA A 1 83 ? -13.727 0.591 8.578 1.00 87.75 83 ALA A O 1
ATOM 622 N N . GLY A 1 84 ? -13.888 -1.216 7.257 1.00 81.81 84 GLY A N 1
ATOM 623 C CA . GLY A 1 84 ? -15.356 -1.194 7.169 1.00 81.81 84 GLY A CA 1
ATOM 624 C C . GLY A 1 84 ? -15.922 -0.435 5.968 1.00 81.81 84 GLY A C 1
ATOM 625 O O . GLY A 1 84 ? -17.107 -0.102 5.956 1.00 81.81 84 GLY A O 1
ATOM 626 N N . GLY A 1 85 ? -15.099 -0.186 4.948 1.00 86.56 85 GLY A N 1
ATOM 627 C CA . GLY A 1 85 ? -15.502 0.474 3.709 1.00 86.56 85 GLY A CA 1
ATOM 628 C C . GLY A 1 85 ? -14.800 -0.093 2.479 1.00 86.56 85 GLY A C 1
ATOM 629 O O . GLY A 1 85 ? -14.250 -1.196 2.499 1.00 86.56 85 GLY A O 1
ATOM 630 N N . THR A 1 86 ? -14.827 0.682 1.399 1.00 89.88 86 THR A N 1
ATOM 631 C CA . THR A 1 86 ? -14.068 0.413 0.175 1.00 89.88 86 THR A CA 1
ATOM 632 C C . THR A 1 86 ? -13.067 1.529 -0.064 1.00 89.88 86 THR A C 1
ATOM 634 O O . THR A 1 86 ? -13.424 2.698 0.090 1.00 89.88 86 THR A O 1
ATOM 637 N N . ILE A 1 87 ? -11.867 1.180 -0.511 1.00 91.25 87 ILE A N 1
ATOM 638 C CA . ILE A 1 87 ? -10.908 2.146 -1.044 1.00 91.25 87 ILE A CA 1
ATOM 639 C C . ILE A 1 87 ? -10.931 2.151 -2.569 1.00 91.25 87 ILE A C 1
ATOM 641 O O . ILE A 1 87 ? -11.244 1.136 -3.188 1.00 91.25 87 ILE A O 1
ATOM 645 N N . THR A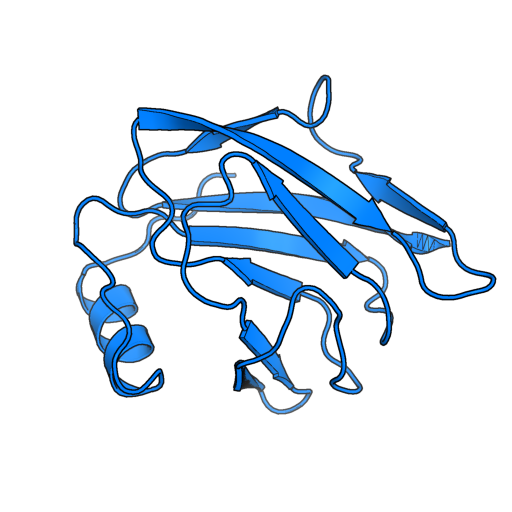 1 88 ? -10.556 3.274 -3.172 1.00 91.94 88 THR A N 1
ATOM 646 C CA . THR A 1 88 ? -10.115 3.325 -4.575 1.00 91.94 88 THR A CA 1
ATOM 647 C C . THR A 1 88 ? -8.623 3.584 -4.626 1.00 91.94 88 THR A C 1
ATOM 649 O O . THR A 1 88 ? -8.162 4.483 -3.920 1.00 91.94 88 THR A O 1
ATOM 652 N N . ALA A 1 89 ? -7.898 2.875 -5.487 1.00 91.38 89 ALA A N 1
ATOM 653 C CA . ALA A 1 89 ? -6.479 3.118 -5.723 1.00 91.38 89 ALA A CA 1
ATOM 654 C C . ALA A 1 89 ? -6.253 3.768 -7.093 1.00 91.38 89 ALA A C 1
ATOM 656 O O . ALA A 1 89 ? -6.826 3.344 -8.095 1.00 91.38 89 ALA A O 1
ATOM 657 N N . ASN A 1 90 ? -5.394 4.784 -7.139 1.00 92.56 90 ASN A N 1
ATOM 658 C CA . ASN A 1 90 ? -4.912 5.383 -8.380 1.00 92.56 90 ASN A CA 1
ATOM 659 C C . ASN A 1 90 ? -3.406 5.198 -8.451 1.00 92.56 90 ASN A C 1
ATOM 661 O O . ASN A 1 90 ? -2.716 5.508 -7.481 1.00 92.56 90 ASN A O 1
ATOM 665 N N . VAL A 1 91 ? -2.912 4.748 -9.600 1.00 93.75 91 VAL A N 1
ATOM 666 C CA . VAL A 1 91 ? -1.484 4.526 -9.835 1.00 93.75 91 VAL A CA 1
ATOM 667 C C . VAL A 1 91 ? -1.002 5.318 -11.040 1.00 93.75 91 VAL A C 1
ATOM 669 O O . VAL A 1 91 ? -1.763 5.562 -11.977 1.00 93.75 91 VAL A O 1
ATOM 672 N N . ALA A 1 92 ? 0.265 5.715 -11.019 1.00 95.06 92 ALA A N 1
ATOM 673 C CA . ALA A 1 92 ? 0.927 6.355 -12.147 1.00 95.06 92 ALA A CA 1
ATOM 674 C C . ALA A 1 92 ? 2.380 5.888 -12.241 1.00 95.06 92 ALA A C 1
ATOM 676 O O . ALA A 1 92 ? 3.051 5.734 -11.221 1.00 95.06 92 ALA A O 1
ATOM 677 N N . GLY A 1 93 ? 2.857 5.673 -13.467 1.00 93.19 93 GLY A N 1
ATOM 678 C CA . GLY A 1 93 ? 4.267 5.391 -13.729 1.00 93.19 93 GLY A CA 1
ATOM 679 C C . GLY A 1 93 ? 5.105 6.672 -13.784 1.00 93.19 93 GLY A C 1
ATOM 680 O O . GLY A 1 93 ? 4.549 7.766 -13.944 1.00 93.19 93 GLY A O 1
ATOM 681 N N . PRO A 1 94 ? 6.440 6.559 -13.680 1.00 93.06 94 PRO A N 1
ATOM 682 C CA . PRO A 1 94 ? 7.337 7.674 -13.956 1.00 93.06 94 PRO A CA 1
ATOM 683 C C . PRO A 1 94 ? 7.252 8.103 -15.430 1.00 93.06 94 PRO A C 1
ATOM 685 O O . PRO A 1 94 ? 6.631 7.451 -16.270 1.00 93.06 94 PRO A O 1
ATOM 688 N N . SER A 1 95 ? 7.899 9.219 -15.770 1.00 92.69 95 SER A N 1
ATOM 689 C CA . SER A 1 95 ? 7.910 9.733 -17.145 1.00 92.69 95 SER A CA 1
ATOM 690 C C . SER A 1 95 ? 8.364 8.667 -18.150 1.00 92.69 95 SER A C 1
ATOM 692 O O . SER A 1 95 ? 9.465 8.134 -18.037 1.00 92.69 95 SER A O 1
ATOM 694 N N . GLY A 1 96 ? 7.526 8.396 -19.154 1.00 90.88 96 GLY A N 1
ATOM 695 C CA . GLY A 1 96 ? 7.786 7.384 -20.183 1.00 90.88 96 GLY A CA 1
ATOM 696 C C . GLY A 1 96 ? 7.268 5.978 -19.862 1.00 90.88 96 GLY A C 1
ATOM 697 O O . GLY A 1 96 ? 7.360 5.120 -20.733 1.00 90.88 96 GLY A O 1
ATOM 698 N N . THR A 1 97 ? 6.680 5.768 -18.683 1.00 93.19 97 THR A N 1
ATOM 699 C CA . THR A 1 97 ? 6.101 4.493 -18.236 1.00 93.19 97 THR A CA 1
ATOM 700 C C . THR A 1 97 ? 4.623 4.684 -17.909 1.00 93.19 97 THR A C 1
ATOM 702 O O . THR A 1 97 ? 4.218 5.698 -17.339 1.00 93.19 97 THR A O 1
ATOM 705 N N . THR A 1 98 ? 3.791 3.706 -18.257 1.00 93.62 98 THR A N 1
ATOM 706 C CA . THR A 1 98 ? 2.368 3.698 -17.893 1.00 93.62 98 THR A CA 1
ATOM 707 C C . THR A 1 98 ? 2.121 2.619 -16.857 1.00 93.62 98 THR A C 1
ATOM 709 O O . THR A 1 98 ? 2.482 1.475 -17.092 1.00 93.62 98 THR A O 1
ATOM 712 N N . CYS A 1 99 ? 1.461 2.958 -15.749 1.00 93.31 99 CYS A N 1
ATOM 713 C CA . CYS A 1 99 ? 1.001 1.977 -14.767 1.00 93.31 99 CYS A CA 1
ATOM 714 C C . CYS A 1 99 ? -0.527 2.005 -14.670 1.00 93.31 99 CYS A C 1
ATOM 716 O O . CYS A 1 99 ? -1.128 3.080 -14.733 1.00 93.31 99 CYS A O 1
ATOM 718 N N . GLN A 1 100 ? -1.155 0.838 -14.531 1.00 92.94 100 GLN A N 1
ATOM 719 C CA . GLN A 1 100 ? -2.609 0.694 -14.422 1.00 92.94 100 GLN A CA 1
ATOM 720 C C . GLN A 1 100 ? -2.987 -0.395 -13.424 1.00 92.94 100 GLN A C 1
ATOM 722 O O . GLN A 1 100 ? -2.342 -1.436 -13.364 1.00 92.94 100 GLN A O 1
ATOM 727 N N . VAL A 1 101 ? -4.070 -0.171 -12.679 1.00 91.94 101 VAL A N 1
ATOM 728 C CA . VAL A 1 101 ? -4.668 -1.193 -11.812 1.00 91.94 101 VAL A CA 1
ATOM 729 C C . VAL A 1 101 ? -5.330 -2.268 -12.679 1.00 91.94 101 VAL A C 1
ATOM 731 O O . VAL A 1 101 ? -6.113 -1.930 -13.565 1.00 91.94 101 VAL A O 1
ATOM 734 N N . ILE A 1 102 ? -5.034 -3.548 -12.427 1.00 86.81 102 ILE A N 1
ATOM 735 C CA . ILE A 1 102 ? -5.444 -4.655 -13.316 1.00 86.81 102 ILE A CA 1
ATOM 736 C C . ILE A 1 102 ? -6.413 -5.678 -12.708 1.00 86.81 102 ILE A C 1
ATOM 738 O O . ILE A 1 102 ? -6.990 -6.465 -13.454 1.00 86.81 102 ILE A O 1
ATOM 742 N N . GLU A 1 103 ? -6.636 -5.679 -11.391 1.00 71.62 103 GLU A N 1
ATOM 743 C CA . GLU A 1 103 ? -7.352 -6.789 -10.730 1.00 71.62 103 GLU A CA 1
ATOM 744 C C . GLU A 1 103 ? -8.715 -6.458 -10.099 1.00 71.62 103 GLU A C 1
ATOM 746 O O . GLU A 1 103 ? -9.389 -7.372 -9.624 1.00 71.62 103 GLU A O 1
ATOM 751 N N . SER A 1 104 ? -9.182 -5.205 -10.106 1.00 67.19 104 SER A N 1
ATOM 752 C CA . SER A 1 104 ? -10.500 -4.870 -9.539 1.00 67.19 104 SER A CA 1
ATOM 753 C C . SER A 1 104 ? -11.401 -4.092 -10.489 1.00 67.19 104 SER A C 1
ATOM 755 O O . SER A 1 104 ? -10.994 -3.136 -11.152 1.00 67.19 104 SER A O 1
ATOM 757 N N . ASP A 1 105 ? -12.673 -4.484 -10.501 1.00 53.84 105 ASP A N 1
ATOM 758 C CA . ASP A 1 105 ? -13.752 -3.668 -11.043 1.00 53.84 105 ASP A CA 1
ATOM 759 C C . ASP A 1 105 ? -13.858 -2.379 -10.196 1.00 53.84 105 ASP A C 1
ATOM 761 O O . ASP A 1 105 ? -13.651 -2.379 -8.975 1.00 53.84 105 ASP A O 1
ATOM 765 N N . PRO A 1 106 ? -14.285 -1.273 -10.795 1.00 65.75 106 PRO A N 1
ATOM 766 C CA . PRO A 1 106 ? -13.493 -0.088 -11.186 1.00 65.75 106 PRO A CA 1
ATOM 767 C C . PRO A 1 106 ? -12.383 0.400 -10.211 1.00 65.75 106 PRO A C 1
ATOM 769 O O . PRO A 1 106 ? -12.418 1.547 -9.760 1.00 65.75 106 PRO A O 1
ATOM 772 N N . GLY A 1 107 ? -11.366 -0.407 -9.883 1.00 70.69 107 GLY A N 1
ATOM 773 C CA . GLY A 1 107 ? -10.285 0.044 -8.985 1.00 70.69 107 GLY A CA 1
ATOM 774 C C . GLY A 1 107 ? -10.688 0.110 -7.505 1.00 70.69 107 GLY A C 1
ATOM 775 O O . GLY A 1 107 ? -10.027 0.803 -6.727 1.00 70.69 107 GLY A O 1
ATOM 776 N N . THR A 1 108 ? -11.792 -0.546 -7.125 1.00 84.94 108 THR A N 1
ATOM 777 C CA . THR A 1 108 ? -12.360 -0.509 -5.769 1.00 84.94 108 THR A CA 1
ATOM 778 C C . THR A 1 108 ? -12.075 -1.784 -4.984 1.00 84.94 108 THR A C 1
ATOM 780 O O . THR A 1 108 ? -12.274 -2.885 -5.493 1.00 84.94 108 THR A O 1
ATOM 783 N N . TYR A 1 109 ? -11.666 -1.644 -3.720 1.00 88.38 109 TYR A N 1
ATOM 784 C CA . TYR A 1 109 ? -11.282 -2.777 -2.878 1.00 88.38 109 TYR A CA 1
ATOM 785 C C . TYR A 1 109 ? -11.927 -2.701 -1.493 1.00 88.38 109 TYR A C 1
ATOM 787 O O . TYR A 1 109 ? -11.843 -1.653 -0.849 1.00 88.38 109 TYR A O 1
ATOM 795 N N . PRO A 1 110 ? -12.567 -3.778 -1.005 1.00 88.50 110 PRO A N 1
ATOM 796 C CA . PRO A 1 110 ? -13.080 -3.824 0.358 1.00 88.50 110 PRO A CA 1
ATOM 797 C C . PRO A 1 110 ? -11.927 -3.875 1.362 1.00 88.50 110 PRO A C 1
ATOM 799 O O . PRO A 1 110 ? -10.977 -4.631 1.174 1.00 88.50 110 PRO A O 1
ATOM 802 N N . VAL A 1 111 ? -12.048 -3.115 2.449 1.00 88.12 111 VAL A N 1
ATOM 803 C CA . VAL A 1 111 ? -11.028 -3.033 3.498 1.00 88.12 111 VAL A CA 1
ATOM 804 C C . VAL A 1 111 ? -11.554 -3.643 4.790 1.00 88.12 111 VAL A C 1
ATOM 806 O O . VAL A 1 111 ? -12.552 -3.188 5.362 1.00 88.12 111 VAL A O 1
ATOM 809 N N . LEU A 1 112 ? -10.865 -4.683 5.254 1.00 86.75 112 LEU A N 1
ATOM 810 C CA . LEU A 1 112 ? -11.182 -5.407 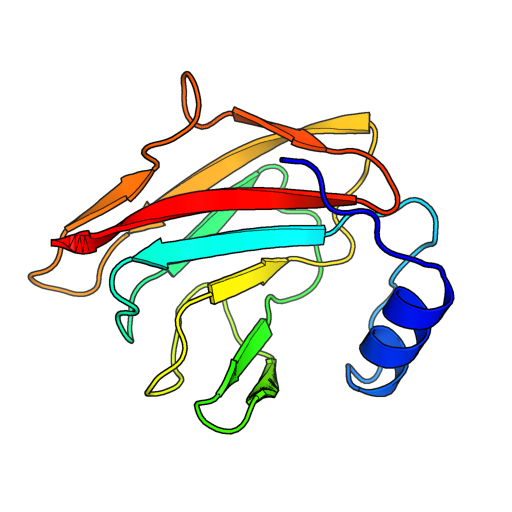6.480 1.00 86.75 112 LEU A CA 1
ATOM 811 C C . LEU A 1 112 ? -10.095 -5.155 7.521 1.00 86.75 112 LEU A C 1
ATOM 813 O O . LEU A 1 112 ? -8.910 -5.165 7.194 1.00 86.75 112 LEU A O 1
ATOM 817 N N . ALA A 1 113 ? -10.508 -4.960 8.774 1.00 86.31 113 ALA A N 1
ATOM 818 C CA . ALA A 1 113 ? -9.576 -4.802 9.884 1.00 86.31 113 ALA A CA 1
ATOM 819 C C . ALA A 1 113 ? -8.641 -6.014 9.949 1.00 86.31 113 ALA A C 1
ATOM 821 O O . ALA A 1 113 ? -9.080 -7.148 9.720 1.00 86.31 113 ALA A O 1
ATOM 822 N N . LYS A 1 114 ? -7.364 -5.772 10.263 1.00 82.44 114 LYS A N 1
ATOM 823 C CA . LYS A 1 114 ? -6.341 -6.826 10.373 1.00 82.44 114 LYS A CA 1
ATOM 824 C C . LYS A 1 114 ? -6.207 -7.692 9.114 1.00 82.44 114 LYS A C 1
ATOM 826 O O . LYS A 1 114 ? -5.992 -8.901 9.186 1.00 82.44 114 LYS A O 1
ATOM 831 N N . SER A 1 115 ? -6.388 -7.091 7.944 1.00 85.00 115 SER A N 1
ATOM 832 C CA . SER A 1 115 ? -6.174 -7.752 6.657 1.00 85.00 115 SER A CA 1
ATOM 833 C C . SER A 1 115 ? -5.328 -6.876 5.743 1.00 85.00 115 SER A C 1
ATOM 835 O O . SER A 1 115 ? -5.406 -5.647 5.817 1.00 85.00 115 SER A O 1
ATOM 837 N N . ILE A 1 116 ? -4.563 -7.516 4.859 1.00 87.88 116 ILE A N 1
ATOM 838 C CA . ILE A 1 116 ? -3.890 -6.838 3.750 1.00 87.88 116 ILE A CA 1
ATOM 839 C C . ILE A 1 116 ? -4.817 -6.867 2.542 1.00 87.88 116 ILE A C 1
ATOM 841 O O . ILE A 1 116 ? -5.208 -7.930 2.048 1.00 87.88 116 ILE A O 1
ATOM 845 N N . THR A 1 117 ? -5.172 -5.678 2.076 1.00 89.88 117 THR A N 1
ATOM 846 C CA . THR A 1 117 ? -5.870 -5.475 0.810 1.00 89.88 117 THR A CA 1
ATOM 847 C C . THR A 1 117 ? -4.828 -5.235 -0.270 1.00 89.88 117 THR A C 1
ATOM 849 O O . THR A 1 117 ? -4.158 -4.209 -0.240 1.00 89.88 117 THR A O 1
ATOM 852 N N . VAL A 1 118 ? -4.692 -6.167 -1.211 1.00 90.69 118 VAL A N 1
ATOM 853 C CA . VAL A 1 118 ? -3.690 -6.066 -2.281 1.00 90.69 118 VAL A CA 1
ATOM 854 C C . VAL A 1 118 ? -4.309 -5.455 -3.538 1.00 90.69 118 VAL A C 1
ATOM 856 O O . VAL A 1 118 ? -5.344 -5.918 -4.027 1.00 90.69 118 VAL A O 1
ATOM 859 N N . VAL A 1 119 ? -3.659 -4.421 -4.063 1.00 91.81 119 VAL A N 1
ATOM 860 C CA . VAL A 1 119 ? -3.971 -3.724 -5.311 1.00 91.81 119 VAL A CA 1
ATOM 861 C C . VAL A 1 119 ? -2.852 -4.011 -6.303 1.00 91.81 119 VAL A C 1
ATOM 863 O O . VAL A 1 119 ? -1.732 -3.549 -6.121 1.00 91.81 119 VAL A O 1
ATOM 866 N N . TYR A 1 120 ? -3.161 -4.726 -7.380 1.00 91.44 120 TYR A N 1
ATOM 867 C CA . TYR A 1 120 ? -2.182 -5.040 -8.418 1.00 91.44 120 TYR A CA 1
ATOM 868 C C . TYR A 1 120 ? -2.141 -3.958 -9.492 1.00 91.44 120 TYR A C 1
ATOM 870 O O . TYR A 1 120 ? -3.164 -3.656 -10.120 1.00 91.44 120 TYR A O 1
ATOM 878 N N . ALA A 1 121 ? -0.950 -3.416 -9.723 1.00 91.38 121 ALA A N 1
ATOM 879 C CA . ALA A 1 121 ? -0.649 -2.431 -10.743 1.00 91.38 121 ALA A CA 1
ATOM 880 C C . ALA A 1 121 ? 0.349 -3.003 -11.758 1.00 91.38 121 ALA A C 1
ATOM 882 O O . ALA A 1 121 ? 1.473 -3.342 -11.410 1.00 91.38 121 ALA A O 1
ATOM 883 N N . ALA A 1 122 ? -0.048 -3.079 -13.026 1.00 92.25 122 ALA A N 1
ATOM 884 C CA . ALA A 1 122 ? 0.857 -3.449 -14.109 1.00 92.25 122 ALA A CA 1
ATOM 885 C C . ALA A 1 122 ? 1.504 -2.197 -14.702 1.00 92.25 122 ALA A C 1
ATOM 887 O O . ALA A 1 122 ? 0.787 -1.254 -15.051 1.00 92.25 122 ALA A O 1
ATOM 888 N N . CYS A 1 123 ? 2.826 -2.211 -14.859 1.00 90.75 123 CYS A N 1
ATOM 889 C CA . CYS A 1 123 ? 3.604 -1.136 -15.470 1.00 90.75 123 CYS A CA 1
ATOM 890 C C . CYS A 1 123 ? 4.223 -1.568 -16.812 1.00 90.75 123 CYS A C 1
ATOM 892 O O . CYS A 1 123 ? 4.625 -2.718 -16.985 1.00 90.75 123 CYS A O 1
ATOM 894 N N . GLN A 1 124 ? 4.282 -0.646 -17.778 1.00 89.94 124 GLN A N 1
ATOM 895 C CA . GLN A 1 124 ? 4.837 -0.845 -19.128 1.00 89.94 124 GLN A CA 1
ATOM 896 C C . GLN A 1 124 ? 5.667 0.351 -19.581 1.00 89.94 124 GLN A C 1
ATOM 898 O O . GLN A 1 124 ? 5.234 1.501 -19.315 1.00 89.94 124 GLN A O 1
#